Protein AF-A0A1U7NP16-F1 (afdb_monomer_lite)

Radius of gyration: 14.95 Å; chains: 1; bounding box: 34×20×40 Å

Organism: NCBI:txid1862672

pLDDT: mean 89.24, std 7.49, range [58.72, 97.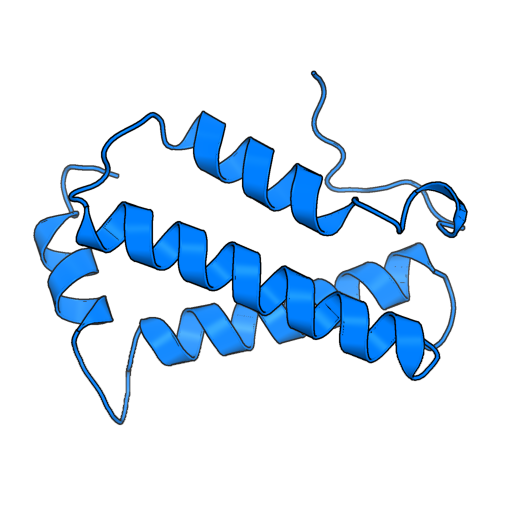5]

Secondary structure (DSSP, 8-state):
-GGGHHHHHHHHH--STT-HHHHHHHHHHHHHHHHHHHHHSSPPPHHHHHHHHHHHHHHHHHHHHHHHTTT-S-HHHHHHHHHHHHHTTTGGG-SS--TTPPP-

Sequence (104 aa):
MKKYGSFMKQALMIEGQNSLRSYISTHCETFDLAYHRYLYGKELNETLRLSTIYHASASSAMTFSWILGEFQGKEEELAKLVCQMRRLGMDALCQKQDPYQVDD

Foldseek 3Di:
DLVCLVVLLVLCPDDDPSRPLVVQLVVLLVCLLVLLCVFLVHHDDPVRNVLSSVLSNVLSVLVNCCSNVSNPDDPVVSVVVSLVSSCVPRPVNGPDDRPSDDDD

Structure (mmCIF, N/CA/C/O backbone):
data_AF-A0A1U7NP16-F1
#
_entry.id   AF-A0A1U7NP16-F1
#
loop_
_atom_site.group_PDB
_atom_site.id
_atom_site.type_symbol
_atom_site.label_atom_id
_atom_site.label_alt_id
_atom_site.label_comp_id
_atom_site.label_asym_id
_atom_site.label_entity_id
_atom_site.label_seq_id
_atom_site.pdbx_PDB_ins_code
_atom_site.Cartn_x
_atom_site.Cartn_y
_atom_site.Cartn_z
_atom_site.occupancy
_atom_site.B_iso_or_equiv
_atom_site.auth_seq_id
_atom_site.auth_comp_id
_atom_site.auth_asym_id
_atom_site.auth_atom_id
_atom_site.pdbx_PDB_model_num
ATOM 1 N N . MET A 1 1 ? 15.575 -6.847 -6.254 1.00 59.47 1 MET A N 1
ATOM 2 C CA . MET A 1 1 ? 14.415 -6.720 -7.184 1.00 59.47 1 MET A CA 1
ATOM 3 C C . MET A 1 1 ? 14.779 -6.446 -8.654 1.00 59.47 1 MET A C 1
ATOM 5 O O . MET A 1 1 ? 14.106 -6.960 -9.542 1.00 59.47 1 MET A O 1
ATOM 9 N N . LYS A 1 2 ? 15.863 -5.710 -8.946 1.00 64.25 2 LYS A N 1
ATOM 10 C CA . 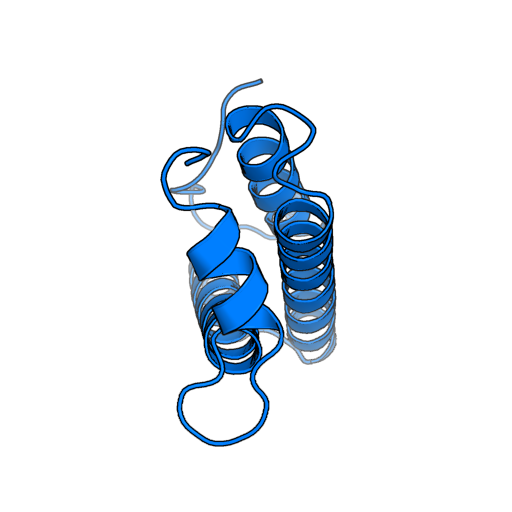LYS A 1 2 ? 16.223 -5.239 -10.305 1.00 64.25 2 LYS A CA 1
ATOM 11 C C . LYS A 1 2 ? 16.310 -6.316 -11.401 1.00 64.25 2 LYS A C 1
ATOM 13 O O . LYS A 1 2 ? 15.924 -6.055 -12.535 1.00 64.25 2 LYS A O 1
ATOM 18 N N . LYS A 1 3 ? 16.731 -7.544 -11.064 1.00 74.69 3 LYS A N 1
ATOM 19 C CA . LYS A 1 3 ? 16.835 -8.682 -12.004 1.00 74.69 3 LYS A CA 1
ATOM 20 C C . LYS A 1 3 ? 15.519 -9.004 -12.735 1.00 74.69 3 LYS A C 1
ATOM 22 O O . LYS A 1 3 ? 15.562 -9.456 -13.872 1.00 74.69 3 LYS A O 1
ATOM 27 N N . TYR A 1 4 ? 14.368 -8.749 -12.108 1.00 81.12 4 TYR A N 1
ATOM 28 C CA . TYR A 1 4 ? 13.040 -9.028 -12.673 1.00 81.12 4 TYR A CA 1
ATOM 29 C C . TYR A 1 4 ? 12.268 -7.755 -13.040 1.00 81.12 4 TYR A C 1
ATOM 31 O O . TYR A 1 4 ? 11.062 -7.800 -13.273 1.00 81.12 4 TYR A O 1
ATOM 39 N N . GLY A 1 5 ? 12.950 -6.607 -13.096 1.00 82.56 5 GLY A N 1
ATOM 40 C CA . GLY A 1 5 ? 12.284 -5.317 -13.226 1.00 82.56 5 GLY A CA 1
ATOM 41 C C . GLY A 1 5 ? 11.497 -5.147 -14.527 1.00 82.56 5 GLY A C 1
ATOM 42 O O . GLY A 1 5 ? 10.373 -4.652 -14.507 1.00 82.56 5 GLY A O 1
ATOM 43 N N . SER A 1 6 ? 12.042 -5.643 -15.642 1.00 86.50 6 SER A N 1
ATOM 44 C CA . SER A 1 6 ? 11.355 -5.629 -16.942 1.00 86.50 6 SER A CA 1
ATOM 45 C C . SER A 1 6 ? 10.041 -6.419 -16.908 1.00 86.50 6 SER A C 1
ATOM 47 O O . SER A 1 6 ? 9.008 -5.922 -17.354 1.00 86.50 6 SER A O 1
ATOM 49 N N . PHE A 1 7 ? 10.052 -7.608 -16.294 1.00 90.19 7 PHE A N 1
ATOM 50 C CA . PHE A 1 7 ? 8.854 -8.433 -16.128 1.00 90.19 7 PHE A CA 1
ATOM 51 C C . PHE A 1 7 ? 7.795 -7.726 -15.274 1.00 90.19 7 PHE A C 1
ATOM 53 O O . PHE A 1 7 ? 6.640 -7.636 -15.675 1.00 90.19 7 PHE A O 1
ATOM 60 N N . MET A 1 8 ? 8.194 -7.167 -14.130 1.00 91.44 8 MET A N 1
ATOM 61 C CA . MET A 1 8 ? 7.288 -6.446 -13.227 1.00 91.44 8 MET A CA 1
ATOM 62 C C . MET A 1 8 ? 6.648 -5.225 -13.900 1.00 91.44 8 MET A C 1
ATOM 64 O O . MET A 1 8 ? 5.447 -5.005 -13.757 1.00 91.44 8 MET A O 1
ATOM 68 N N . LYS A 1 9 ? 7.426 -4.4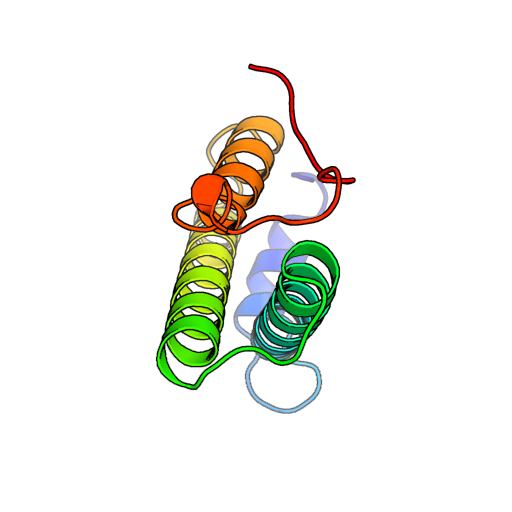54 -14.671 1.00 92.38 9 LYS A N 1
ATOM 69 C CA . LYS A 1 9 ? 6.925 -3.303 -15.435 1.00 92.38 9 LYS A CA 1
ATOM 70 C C . LYS A 1 9 ? 5.883 -3.736 -16.465 1.00 92.38 9 LYS A C 1
ATOM 72 O O . LYS A 1 9 ? 4.812 -3.144 -16.522 1.00 92.38 9 LYS A O 1
ATOM 77 N N . GLN A 1 10 ? 6.164 -4.791 -17.231 1.00 92.19 10 GLN A N 1
ATOM 78 C CA . GLN A 1 10 ? 5.214 -5.349 -18.200 1.00 92.19 10 GLN A CA 1
ATOM 79 C C . GLN A 1 10 ? 3.942 -5.859 -17.516 1.00 92.19 10 GLN A C 1
ATOM 81 O O . GLN A 1 10 ? 2.848 -5.476 -17.915 1.00 92.19 10 GLN A O 1
ATOM 86 N N . ALA A 1 11 ? 4.076 -6.640 -16.441 1.00 92.81 11 ALA A N 1
ATOM 87 C CA . ALA A 1 11 ? 2.946 -7.169 -15.681 1.00 92.81 11 ALA A CA 1
ATOM 88 C C . ALA A 1 11 ? 2.047 -6.062 -15.103 1.00 92.81 11 ALA A C 1
ATOM 90 O O . ALA A 1 11 ? 0.829 -6.220 -15.040 1.00 92.81 11 ALA A O 1
ATOM 91 N N . LEU A 1 12 ? 2.631 -4.925 -14.712 1.00 94.44 12 LEU A N 1
ATOM 92 C CA . LEU A 1 12 ? 1.895 -3.775 -14.188 1.00 94.44 12 LEU A CA 1
ATOM 93 C C . LEU A 1 12 ? 1.145 -2.972 -15.271 1.00 94.44 12 LEU A C 1
ATOM 95 O O . LEU A 1 12 ? 0.187 -2.267 -14.948 1.00 94.44 12 LEU A O 1
ATOM 99 N N . MET A 1 13 ? 1.571 -3.066 -16.535 1.00 92.06 13 MET A N 1
ATOM 100 C CA . MET A 1 13 ? 0.906 -2.430 -17.683 1.00 92.06 13 MET A CA 1
ATOM 101 C C . MET A 1 13 ? -0.226 -3.281 -18.274 1.00 92.06 13 MET A C 1
ATOM 103 O O . MET A 1 13 ? -1.002 -2.771 -19.075 1.00 92.06 13 MET A O 1
ATOM 107 N N . ILE A 1 14 ? -0.333 -4.561 -17.902 1.00 92.94 14 ILE A N 1
ATOM 108 C CA . ILE A 1 14 ? -1.420 -5.432 -18.359 1.00 92.94 14 ILE A CA 1
ATOM 109 C C . ILE A 1 14 ? -2.721 -5.059 -17.635 1.00 92.94 14 ILE A C 1
ATOM 111 O O . ILE A 1 14 ? -2.796 -5.053 -16.401 1.00 92.94 14 ILE A O 1
ATOM 115 N N . GLU A 1 15 ? -3.759 -4.790 -18.422 1.00 89.00 15 GLU A N 1
ATOM 116 C CA . GLU A 1 15 ? -5.131 -4.580 -17.961 1.00 89.00 15 GLU A CA 1
ATOM 117 C C . GLU A 1 15 ? -5.974 -5.856 -18.129 1.00 89.00 15 GLU A C 1
ATOM 119 O O . GLU A 1 15 ? -5.658 -6.733 -18.935 1.00 89.00 15 GLU A O 1
ATOM 124 N N . GLY A 1 16 ? -7.068 -5.966 -17.370 1.00 87.31 16 GLY A N 1
ATOM 125 C CA . GLY A 1 16 ? -7.980 -7.112 -17.420 1.00 87.31 16 GLY A CA 1
ATOM 126 C C . GLY A 1 16 ? -7.616 -8.241 -16.449 1.00 87.31 16 GLY A C 1
ATOM 127 O O . GLY A 1 16 ? -7.157 -8.001 -15.330 1.00 87.31 16 GLY A O 1
ATOM 128 N N . GLN A 1 17 ? -7.884 -9.490 -16.845 1.00 85.12 17 GLN A N 1
ATOM 129 C CA . GLN A 1 17 ? -7.600 -10.658 -16.005 1.00 85.12 17 GLN A CA 1
ATOM 130 C C . GLN A 1 17 ? -6.093 -10.798 -15.748 1.00 85.12 17 GLN A C 1
ATOM 132 O O . GLN A 1 17 ? -5.282 -10.597 -16.647 1.00 85.12 17 GLN A O 1
ATOM 137 N N . ASN A 1 18 ? -5.726 -11.185 -14.522 1.00 85.44 18 ASN A N 1
ATOM 138 C CA . ASN A 1 18 ? -4.335 -11.323 -14.067 1.00 85.44 18 ASN A CA 1
ATOM 139 C C . ASN A 1 18 ? -3.520 -10.013 -14.062 1.00 85.44 18 ASN A C 1
ATOM 141 O O . ASN A 1 18 ? -2.295 -10.044 -14.174 1.00 85.44 18 ASN A O 1
ATOM 145 N N . SER A 1 19 ? -4.176 -8.860 -13.896 1.00 92.25 19 SER A N 1
ATOM 146 C CA . SER A 1 19 ? -3.478 -7.582 -13.738 1.00 92.25 19 SER A CA 1
ATOM 147 C C . SER A 1 19 ? -2.740 -7.502 -12.397 1.00 92.25 19 SER A C 1
ATOM 149 O O . SER A 1 19 ? -3.356 -7.532 -11.325 1.00 92.25 19 SER A O 1
ATOM 151 N N . LEU A 1 20 ? -1.415 -7.321 -12.453 1.00 94.25 20 LEU A N 1
ATOM 152 C CA . LEU A 1 20 ? -0.593 -7.087 -11.260 1.00 94.25 20 LEU A CA 1
ATOM 153 C C . LEU A 1 20 ? -1.034 -5.816 -10.521 1.00 94.25 20 LEU A C 1
ATOM 155 O O . LEU A 1 20 ? -1.017 -5.779 -9.292 1.00 94.25 20 LEU A O 1
ATOM 159 N N . ARG A 1 21 ? -1.468 -4.790 -11.265 1.00 95.25 21 ARG A N 1
ATOM 160 C CA . ARG A 1 21 ? -1.987 -3.539 -10.700 1.00 95.25 21 ARG A CA 1
ATOM 161 C C . ARG A 1 21 ? -3.209 -3.810 -9.831 1.00 95.25 21 ARG A C 1
ATOM 163 O O . ARG A 1 21 ? -3.217 -3.420 -8.667 1.00 95.25 21 ARG A O 1
ATOM 170 N N . SER A 1 22 ? -4.209 -4.502 -10.381 1.00 94.81 22 SER A N 1
ATOM 171 C CA . SER A 1 22 ? -5.427 -4.848 -9.644 1.00 94.81 22 SER A CA 1
ATOM 172 C C . SER A 1 22 ? -5.114 -5.698 -8.418 1.00 94.81 22 SER A C 1
ATOM 174 O O . SER A 1 22 ? -5.633 -5.418 -7.342 1.00 94.81 22 SER A O 1
ATOM 176 N N . TYR A 1 23 ? -4.218 -6.682 -8.553 1.00 95.19 23 TYR A N 1
ATOM 177 C CA . TYR A 1 23 ? -3.802 -7.512 -7.426 1.00 95.19 23 TYR A CA 1
ATOM 178 C C . TYR A 1 23 ? -3.195 -6.683 -6.287 1.00 95.19 23 TYR A C 1
ATOM 180 O O . TYR A 1 23 ? -3.651 -6.800 -5.153 1.00 95.19 23 TYR A O 1
ATOM 188 N N . ILE A 1 24 ? -2.204 -5.829 -6.579 1.00 95.44 24 ILE A N 1
ATOM 189 C CA . ILE A 1 24 ? -1.548 -5.001 -5.556 1.00 95.44 24 ILE A CA 1
ATOM 190 C C . ILE A 1 24 ? -2.569 -4.076 -4.891 1.00 95.44 24 ILE A C 1
ATOM 192 O O . ILE A 1 24 ? -2.643 -4.058 -3.668 1.00 95.44 24 ILE A O 1
ATOM 196 N N . SER A 1 25 ? -3.389 -3.364 -5.672 1.00 95.19 25 SER A N 1
ATOM 197 C CA . SER A 1 25 ? -4.398 -2.450 -5.124 1.00 95.19 25 SER A CA 1
ATOM 198 C C . SER A 1 25 ? -5.374 -3.162 -4.186 1.00 95.19 25 SER A C 1
ATOM 200 O O . SER A 1 25 ? -5.544 -2.741 -3.044 1.00 95.19 25 SER A O 1
ATOM 202 N N . THR A 1 26 ? -5.975 -4.272 -4.627 1.00 95.50 26 THR A N 1
ATOM 203 C CA . THR A 1 26 ? -6.942 -5.021 -3.814 1.00 95.50 26 THR A CA 1
ATOM 204 C C . THR A 1 26 ? -6.291 -5.642 -2.583 1.00 95.50 26 THR A C 1
ATOM 206 O O . THR A 1 26 ? -6.871 -5.606 -1.495 1.00 95.50 26 THR A O 1
ATOM 209 N N . HIS A 1 27 ? -5.089 -6.202 -2.728 1.00 95.94 27 HIS A N 1
ATOM 210 C CA . HIS A 1 27 ? -4.367 -6.798 -1.612 1.00 95.94 27 HIS A CA 1
ATOM 211 C C . HIS A 1 27 ? -4.012 -5.750 -0.554 1.00 95.94 27 HIS A C 1
ATOM 213 O O . HIS A 1 27 ? -4.287 -5.969 0.623 1.00 95.94 27 HIS A O 1
ATOM 219 N N . CYS A 1 28 ? -3.446 -4.611 -0.962 1.00 95.75 28 CYS A N 1
ATOM 220 C CA . CYS A 1 28 ? -3.064 -3.539 -0.049 1.00 95.75 28 CYS A CA 1
ATOM 221 C C . CYS A 1 28 ? -4.277 -2.944 0.669 1.00 95.75 28 CYS A C 1
ATOM 223 O O . CYS A 1 28 ? -4.224 -2.795 1.882 1.00 95.75 28 CYS A O 1
ATOM 225 N N . GLU A 1 29 ? -5.383 -2.679 -0.031 1.00 96.31 29 GLU A N 1
ATOM 226 C CA . GLU A 1 29 ? -6.612 -2.198 0.612 1.00 96.31 29 GLU A CA 1
ATOM 227 C C . GLU A 1 29 ? -7.139 -3.199 1.650 1.00 96.31 29 GLU A C 1
ATOM 229 O O . GLU A 1 29 ? -7.424 -2.836 2.792 1.00 96.31 29 GLU A O 1
ATOM 234 N N . THR A 1 30 ? -7.226 -4.478 1.272 1.00 97.50 30 THR A N 1
ATOM 235 C CA . THR A 1 30 ? -7.727 -5.541 2.156 1.00 97.50 30 THR A CA 1
ATOM 236 C C . THR A 1 30 ? -6.839 -5.703 3.386 1.00 97.50 30 THR A C 1
ATOM 238 O O . THR A 1 30 ? -7.340 -5.819 4.507 1.00 97.50 30 THR A O 1
ATOM 241 N N . PHE A 1 31 ? -5.520 -5.705 3.181 1.00 95.44 31 PHE A N 1
ATOM 242 C CA . PHE A 1 31 ? -4.547 -5.806 4.256 1.00 95.44 31 PHE A CA 1
ATOM 243 C C . PHE A 1 31 ? -4.634 -4.599 5.190 1.00 95.44 31 PHE A C 1
ATOM 245 O O . PHE A 1 31 ? -4.798 -4.799 6.388 1.00 95.44 31 PHE A O 1
ATOM 252 N N . ASP A 1 32 ? -4.596 -3.370 4.668 1.00 94.94 32 ASP A N 1
ATOM 253 C CA . ASP A 1 32 ? -4.603 -2.148 5.478 1.00 94.94 32 ASP A CA 1
ATOM 254 C C . ASP A 1 32 ? -5.905 -2.032 6.298 1.00 94.94 32 ASP A C 1
ATOM 256 O O . ASP A 1 32 ? -5.869 -1.681 7.478 1.00 94.94 32 ASP A O 1
ATOM 260 N N . LEU A 1 33 ? -7.058 -2.420 5.736 1.00 95.69 33 LEU A N 1
ATOM 261 C CA . LEU A 1 33 ? -8.330 -2.476 6.469 1.00 95.69 33 LEU A CA 1
ATOM 262 C C . LEU A 1 33 ? -8.311 -3.504 7.606 1.00 95.69 33 LEU A C 1
ATOM 264 O O . LEU A 1 33 ? -8.730 -3.198 8.726 1.00 95.69 33 LEU A O 1
ATOM 268 N N . ALA A 1 34 ? -7.832 -4.722 7.337 1.00 95.25 34 ALA A N 1
ATOM 269 C CA . ALA A 1 34 ? -7.709 -5.760 8.359 1.00 95.25 34 ALA A CA 1
ATOM 270 C C . ALA A 1 34 ? -6.713 -5.349 9.453 1.00 95.25 34 ALA A C 1
ATOM 272 O O . ALA A 1 34 ? -6.958 -5.556 10.643 1.00 95.25 34 ALA A O 1
ATOM 273 N N . TYR A 1 35 ? -5.622 -4.717 9.039 1.00 93.62 35 TYR A N 1
ATOM 274 C CA . TYR A 1 35 ? -4.563 -4.227 9.892 1.00 93.62 35 TYR A CA 1
ATOM 275 C C . TYR A 1 35 ? -5.043 -3.113 10.827 1.00 93.62 35 TYR A C 1
ATOM 277 O O . TYR A 1 35 ? -4.912 -3.222 12.046 1.00 93.62 35 TYR A O 1
ATOM 285 N N . HIS A 1 36 ? -5.700 -2.083 10.293 1.00 94.19 36 HIS A N 1
ATOM 286 C CA . HIS A 1 36 ? -6.256 -1.003 11.105 1.00 94.19 36 HIS A CA 1
ATOM 287 C C . HIS A 1 36 ? -7.386 -1.483 12.007 1.00 94.19 36 HIS A C 1
ATOM 289 O O . HIS A 1 36 ? -7.444 -1.066 13.161 1.00 94.19 36 HIS A O 1
ATOM 295 N N . ARG A 1 37 ? -8.240 -2.411 11.552 1.00 94.19 37 ARG A N 1
ATOM 296 C CA . ARG A 1 37 ? -9.233 -3.055 12.428 1.00 94.19 37 ARG A CA 1
ATOM 297 C C . ARG A 1 37 ? -8.552 -3.782 13.590 1.00 94.19 37 ARG A C 1
ATOM 299 O O . ARG A 1 37 ? -9.004 -3.681 14.731 1.00 94.19 37 ARG A O 1
ATOM 306 N N . TYR A 1 38 ? -7.455 -4.494 13.324 1.00 92.94 38 TYR A N 1
ATOM 307 C CA . TYR A 1 38 ? -6.688 -5.173 14.364 1.00 92.94 38 TYR A CA 1
ATOM 308 C C . TYR A 1 38 ? -6.130 -4.183 15.392 1.00 92.94 38 TYR A C 1
ATOM 310 O O . TYR A 1 38 ? -6.361 -4.394 16.586 1.00 92.94 38 TYR A O 1
ATOM 318 N N . LEU A 1 39 ? -5.453 -3.122 14.940 1.00 90.88 39 LEU A N 1
ATOM 319 C CA . LEU A 1 39 ? -4.842 -2.104 15.800 1.00 90.88 39 LEU A CA 1
ATOM 320 C C . LEU A 1 39 ? -5.869 -1.304 16.597 1.00 90.88 39 LEU A C 1
ATOM 322 O O . LEU A 1 39 ? -5.674 -1.050 17.785 1.00 90.88 39 LEU A O 1
ATOM 326 N N . TYR A 1 40 ? -6.972 -0.925 15.954 1.00 92.00 40 TYR A N 1
ATOM 327 C CA . TYR A 1 40 ? -8.042 -0.149 16.571 1.00 92.00 40 TYR A CA 1
ATOM 328 C C . TYR A 1 40 ? -8.836 -0.963 17.602 1.00 92.00 40 TYR A C 1
ATOM 330 O O . TYR A 1 40 ? -9.453 -0.393 18.498 1.00 92.00 40 TYR A O 1
ATOM 338 N N . GLY A 1 41 ? -8.828 -2.296 17.486 1.00 91.81 41 GLY A N 1
ATOM 339 C CA . GLY A 1 41 ? -9.471 -3.214 18.432 1.00 91.81 41 GLY A CA 1
ATOM 340 C C . GLY A 1 41 ? -10.988 -3.354 18.266 1.00 91.81 41 GLY A C 1
ATOM 341 O O . GLY A 1 41 ? -11.609 -4.126 18.993 1.00 91.81 41 GLY A O 1
ATOM 342 N N . LYS A 1 42 ? -11.591 -2.643 17.308 1.00 91.75 42 LYS A N 1
ATOM 343 C CA . LYS A 1 42 ? -13.024 -2.681 16.980 1.00 91.75 42 LYS A CA 1
ATOM 344 C C . LYS A 1 42 ? -13.250 -2.327 15.509 1.00 91.75 42 LYS A C 1
ATOM 346 O O . LYS A 1 42 ? -12.301 -2.033 14.784 1.00 91.75 42 LYS A O 1
ATOM 351 N N . GLU A 1 43 ? -14.506 -2.340 15.071 1.00 93.94 43 GLU A N 1
ATOM 352 C CA . GLU A 1 43 ? -14.853 -1.908 13.716 1.00 93.94 43 GLU A CA 1
ATOM 353 C C . GLU A 1 43 ? -14.460 -0.449 13.458 1.00 93.94 43 GLU A C 1
ATOM 355 O O . GLU A 1 43 ? -14.645 0.431 14.305 1.00 93.94 43 GLU A O 1
ATOM 360 N N . LEU A 1 44 ? -13.912 -0.204 12.266 1.00 93.88 44 LEU A N 1
ATOM 361 C CA . LEU A 1 44 ? -13.541 1.132 11.820 1.00 93.88 44 LEU A CA 1
ATOM 362 C C . LEU A 1 44 ? -14.815 1.923 11.516 1.00 93.88 44 LEU A C 1
ATOM 364 O O . LEU A 1 44 ? -15.673 1.461 10.764 1.00 93.88 44 LEU A O 1
ATOM 368 N N . ASN A 1 45 ? -14.927 3.132 12.069 1.00 94.06 45 ASN A N 1
ATOM 369 C CA . ASN A 1 45 ? -15.968 4.057 11.626 1.00 94.06 45 ASN A CA 1
ATOM 370 C C . ASN A 1 45 ? -15.728 4.465 10.161 1.00 94.06 45 ASN A C 1
ATOM 372 O O . ASN A 1 45 ? -14.650 4.243 9.605 1.00 94.06 45 ASN A O 1
ATOM 376 N N . GLU A 1 46 ? -16.734 5.068 9.534 1.00 95.31 46 GLU A N 1
ATOM 377 C CA . GLU A 1 46 ? -16.676 5.407 8.112 1.00 95.31 46 GLU A CA 1
ATOM 378 C C . GLU A 1 46 ? -15.475 6.292 7.760 1.00 95.31 46 GLU A C 1
ATOM 380 O O . GLU A 1 46 ? -14.760 5.987 6.807 1.00 95.31 46 GLU A O 1
ATOM 385 N N . THR A 1 47 ? -15.190 7.316 8.567 1.00 92.75 47 THR A N 1
ATOM 386 C CA . THR A 1 47 ? -14.039 8.204 8.368 1.00 92.75 47 THR A CA 1
ATOM 387 C C . THR A 1 47 ? -12.722 7.432 8.386 1.00 92.75 47 THR A C 1
ATOM 389 O O . THR A 1 47 ? -11.926 7.562 7.462 1.00 92.75 47 THR A O 1
ATOM 392 N N . LEU A 1 48 ? -12.497 6.581 9.392 1.00 91.88 48 LEU A N 1
ATOM 393 C CA . LEU A 1 48 ? -11.278 5.772 9.491 1.00 91.88 48 LEU A CA 1
ATOM 394 C C . LEU A 1 48 ? -11.168 4.766 8.345 1.00 91.88 48 LEU A C 1
ATOM 396 O O . LEU A 1 48 ? -10.080 4.571 7.803 1.00 91.88 48 LEU A O 1
ATOM 400 N N . ARG A 1 49 ? -12.284 4.153 7.940 1.00 95.06 49 ARG A N 1
ATOM 401 C CA . ARG A 1 49 ? -12.324 3.229 6.802 1.00 95.06 49 ARG A CA 1
ATOM 402 C C . ARG A 1 49 ? -11.921 3.935 5.506 1.00 95.06 49 ARG A C 1
ATOM 404 O O . ARG A 1 49 ? -11.079 3.422 4.776 1.00 95.06 49 ARG A O 1
ATOM 411 N N . LEU A 1 50 ? -12.486 5.113 5.237 1.00 94.38 50 LEU A N 1
ATOM 412 C CA . LEU A 1 50 ? -12.174 5.904 4.044 1.00 94.38 50 LEU A CA 1
ATOM 413 C C . LEU A 1 50 ? -10.724 6.398 4.051 1.00 94.38 50 LEU A C 1
ATOM 415 O O . LEU A 1 50 ? -10.041 6.255 3.039 1.00 94.38 50 LEU A O 1
ATOM 419 N N . SER A 1 51 ? -10.227 6.894 5.187 1.00 92.44 51 SER A N 1
ATOM 420 C CA . SER A 1 51 ? -8.817 7.278 5.329 1.00 92.44 51 SER A CA 1
ATOM 421 C C . SER A 1 51 ? -7.881 6.095 5.077 1.00 92.44 51 SER A C 1
ATOM 423 O O . SER A 1 51 ? -6.891 6.236 4.365 1.00 92.44 51 SER A O 1
ATOM 425 N N . THR A 1 52 ? -8.222 4.908 5.588 1.00 93.94 52 THR A N 1
ATOM 426 C CA . THR A 1 52 ? -7.441 3.681 5.362 1.00 93.94 52 THR A CA 1
ATOM 427 C C . THR A 1 52 ? -7.351 3.342 3.874 1.00 93.94 52 THR A C 1
ATOM 429 O O . THR A 1 52 ? -6.258 3.130 3.357 1.00 93.94 52 THR A O 1
ATOM 432 N N . ILE A 1 53 ? -8.482 3.360 3.160 1.00 95.19 53 ILE A N 1
ATOM 433 C CA . ILE A 1 53 ? -8.530 3.087 1.713 1.00 95.19 53 ILE A CA 1
ATOM 434 C C . ILE A 1 53 ? -7.730 4.135 0.926 1.00 95.19 53 ILE A C 1
ATOM 436 O O . ILE A 1 53 ? -7.003 3.794 -0.012 1.00 95.19 53 ILE A O 1
ATOM 440 N N . TYR A 1 54 ? -7.832 5.407 1.316 1.00 93.31 54 TYR A N 1
ATOM 441 C CA . TYR A 1 54 ? -7.084 6.495 0.691 1.00 93.31 54 TYR A CA 1
ATOM 442 C C . TYR A 1 54 ? -5.567 6.295 0.820 1.00 93.31 54 TYR A C 1
ATOM 444 O O . TYR A 1 54 ? -4.851 6.356 -0.182 1.00 93.31 54 TYR A O 1
ATOM 452 N N . HIS A 1 55 ? -5.074 5.989 2.024 1.00 92.50 55 HIS A N 1
ATOM 453 C CA . HIS A 1 55 ? -3.650 5.740 2.250 1.00 92.50 55 HIS A CA 1
ATOM 454 C C . HIS A 1 55 ? -3.163 4.470 1.541 1.00 92.50 55 HIS A C 1
ATOM 456 O O . HIS A 1 55 ? -2.134 4.526 0.868 1.00 92.50 55 HIS A O 1
ATOM 462 N N . ALA A 1 56 ? -3.931 3.377 1.573 1.00 94.19 56 ALA A N 1
ATOM 463 C CA . ALA A 1 56 ? -3.611 2.153 0.834 1.00 94.19 56 ALA A CA 1
ATOM 464 C C . ALA A 1 56 ? -3.471 2.415 -0.677 1.00 94.19 56 ALA A C 1
ATOM 466 O O . ALA A 1 56 ? -2.541 1.928 -1.333 1.00 94.19 5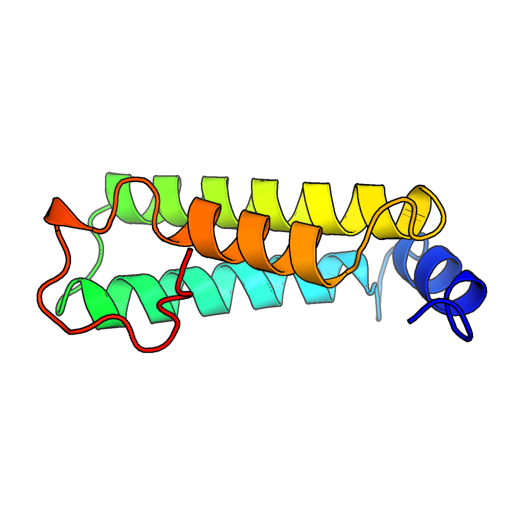6 ALA A O 1
ATOM 467 N N . SER A 1 57 ? -4.368 3.237 -1.231 1.00 94.44 57 SER A N 1
ATOM 468 C CA . SER A 1 57 ? -4.337 3.648 -2.638 1.00 94.44 57 SER A CA 1
ATOM 469 C C . SER A 1 57 ? -3.102 4.492 -2.959 1.00 94.44 57 SER A C 1
ATOM 471 O O . SER A 1 57 ? -2.432 4.239 -3.962 1.00 94.44 57 SER A O 1
ATOM 473 N N . ALA A 1 58 ? -2.754 5.450 -2.095 1.00 93.06 58 ALA A N 1
ATOM 474 C CA . ALA A 1 58 ? -1.559 6.278 -2.251 1.00 93.06 58 ALA A CA 1
ATOM 475 C C . ALA A 1 58 ? -0.270 5.437 -2.198 1.00 93.06 58 ALA A C 1
ATOM 477 O O . ALA A 1 58 ? 0.568 5.532 -3.095 1.00 93.06 58 ALA A O 1
ATOM 478 N N . SER A 1 59 ? -0.139 4.547 -1.210 1.00 94.00 59 SER A N 1
ATOM 479 C CA . SER A 1 59 ? 1.001 3.631 -1.078 1.00 94.00 59 SER A CA 1
ATOM 480 C C . SER A 1 59 ? 1.132 2.678 -2.271 1.00 94.00 59 SER A C 1
ATOM 482 O O . SER A 1 59 ? 2.240 2.425 -2.758 1.00 94.00 59 SER A O 1
ATOM 484 N N . SER A 1 60 ? 0.007 2.189 -2.799 1.00 95.38 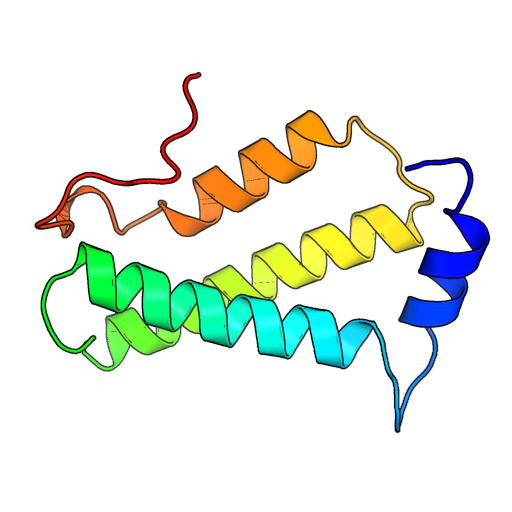60 SER A N 1
ATOM 485 C CA . SER A 1 60 ? -0.013 1.374 -4.019 1.00 95.38 60 SER A CA 1
ATOM 486 C C . SER A 1 60 ? 0.471 2.177 -5.227 1.00 95.38 60 SER A C 1
ATOM 488 O O . SER A 1 60 ? 1.335 1.716 -5.970 1.00 95.38 60 SER A O 1
ATOM 490 N N . ALA A 1 61 ? -0.011 3.412 -5.393 1.00 94.88 61 ALA A N 1
ATOM 491 C CA . ALA A 1 61 ? 0.403 4.295 -6.480 1.00 94.88 61 ALA A CA 1
ATOM 492 C C . ALA A 1 61 ? 1.903 4.627 -6.433 1.00 94.88 61 ALA A C 1
ATOM 494 O O . ALA A 1 61 ? 2.566 4.621 -7.469 1.00 94.88 61 ALA A O 1
ATOM 495 N N . MET A 1 62 ? 2.467 4.851 -5.245 1.00 94.00 62 MET A N 1
ATOM 496 C CA . MET A 1 62 ? 3.911 5.050 -5.075 1.00 94.00 62 MET A CA 1
ATOM 497 C C . MET A 1 62 ? 4.707 3.813 -5.494 1.00 94.00 62 MET A C 1
ATOM 499 O O . MET A 1 62 ? 5.706 3.926 -6.205 1.00 94.00 62 MET A O 1
ATOM 503 N N . THR A 1 63 ? 4.223 2.628 -5.121 1.00 94.56 63 THR A N 1
ATOM 504 C CA . THR A 1 63 ? 4.819 1.351 -5.529 1.00 94.56 63 THR A CA 1
ATOM 505 C C . THR A 1 63 ? 4.766 1.173 -7.048 1.00 94.56 63 THR A C 1
ATOM 507 O O . THR A 1 63 ? 5.744 0.741 -7.660 1.00 94.56 63 THR A O 1
ATOM 510 N N . PHE A 1 64 ? 3.660 1.563 -7.685 1.00 95.50 64 PHE A N 1
ATOM 511 C CA . PHE A 1 64 ? 3.530 1.551 -9.142 1.00 95.50 64 PHE A CA 1
ATOM 512 C C . P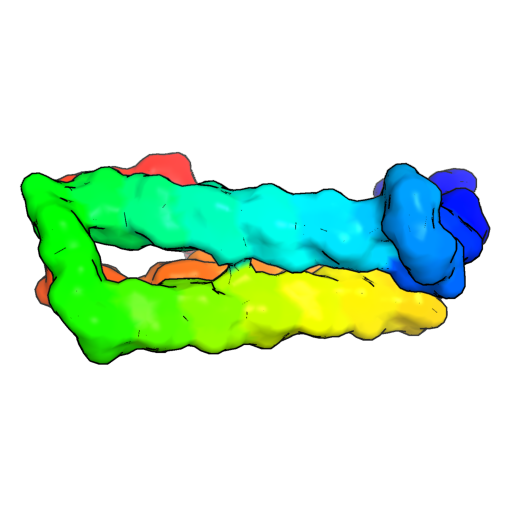HE A 1 64 ? 4.531 2.490 -9.805 1.00 95.50 64 PHE A C 1
ATOM 514 O O . PHE A 1 64 ? 5.235 2.070 -10.719 1.00 95.50 64 PHE A O 1
ATOM 521 N N . SER A 1 65 ? 4.640 3.727 -9.322 1.00 94.44 65 SER A N 1
ATOM 522 C CA . SER A 1 65 ? 5.610 4.702 -9.825 1.00 94.44 65 SER A CA 1
ATOM 523 C C . SER A 1 65 ? 7.042 4.191 -9.707 1.00 94.44 65 SER A C 1
ATOM 525 O O . SER A 1 65 ? 7.818 4.340 -10.646 1.00 94.44 65 SER A O 1
ATOM 527 N N . TRP A 1 66 ? 7.382 3.519 -8.606 1.00 94.31 66 TRP A N 1
ATOM 528 C CA . TRP A 1 66 ? 8.701 2.920 -8.424 1.00 94.31 66 TRP A CA 1
ATOM 529 C C . TRP A 1 66 ? 8.982 1.782 -9.418 1.00 94.31 66 TRP A C 1
ATOM 531 O O . TRP A 1 66 ? 10.056 1.739 -10.017 1.00 94.31 66 TRP A O 1
ATOM 541 N N . ILE A 1 67 ? 8.010 0.897 -9.667 1.00 93.94 67 ILE A N 1
ATOM 542 C CA . ILE A 1 67 ? 8.133 -0.175 -10.671 1.00 93.94 67 ILE A CA 1
ATOM 543 C C . ILE A 1 67 ? 8.253 0.405 -12.092 1.00 93.94 67 ILE A C 1
ATOM 545 O O . ILE A 1 67 ? 9.117 -0.011 -12.867 1.00 93.94 67 ILE A O 1
ATOM 549 N N . LEU A 1 68 ? 7.393 1.364 -12.452 1.00 93.19 68 LEU A N 1
ATOM 550 C CA . LEU A 1 68 ? 7.367 1.976 -13.787 1.00 93.19 68 LEU A CA 1
ATOM 551 C C . LEU A 1 68 ? 8.615 2.827 -14.054 1.00 93.19 68 LEU A C 1
ATOM 553 O O . LEU A 1 68 ? 9.138 2.811 -15.173 1.00 93.19 68 LEU A O 1
ATOM 557 N N . GLY A 1 69 ? 9.107 3.502 -13.014 1.00 92.19 69 GLY A N 1
ATOM 558 C CA . GLY A 1 69 ? 10.353 4.266 -12.970 1.00 92.19 69 GLY A CA 1
ATOM 559 C C . GLY A 1 69 ? 11.608 3.405 -12.836 1.00 92.19 69 GLY A C 1
ATOM 560 O O . GLY A 1 69 ? 12.640 3.902 -12.404 1.00 92.19 69 GLY A O 1
ATOM 561 N N . GLU A 1 70 ? 11.531 2.118 -13.185 1.00 90.12 70 GLU A N 1
ATOM 562 C CA . GLU A 1 70 ? 12.686 1.219 -13.290 1.00 90.12 70 GLU A CA 1
ATOM 563 C C . GLU A 1 70 ? 13.437 1.010 -11.972 1.00 90.12 70 GLU A C 1
ATOM 565 O O . GLU A 1 70 ? 14.650 0.790 -11.958 1.00 90.12 70 GLU A O 1
ATOM 570 N N . PHE A 1 71 ? 12.698 0.985 -10.859 1.00 90.12 71 PHE A N 1
ATOM 571 C CA . PHE A 1 71 ? 13.236 0.694 -9.529 1.00 90.12 71 PHE A CA 1
ATOM 572 C C . PHE A 1 71 ? 14.310 1.711 -9.115 1.00 90.12 71 PHE A C 1
ATOM 574 O O . PHE A 1 71 ? 15.325 1.351 -8.510 1.00 90.12 71 PHE A O 1
ATOM 581 N N . GLN A 1 72 ? 14.113 2.980 -9.491 1.00 85.81 72 GLN A N 1
ATOM 582 C CA . GLN A 1 72 ? 14.940 4.091 -9.027 1.00 85.81 72 GLN A CA 1
ATOM 583 C C . GLN A 1 72 ? 14.727 4.329 -7.527 1.00 85.81 72 GLN A C 1
ATOM 585 O O . GLN A 1 72 ? 13.598 4.389 -7.054 1.00 85.81 72 GLN A O 1
ATOM 590 N N . GLY A 1 73 ? 15.822 4.473 -6.778 1.00 85.88 73 GLY A N 1
ATOM 591 C CA . GLY A 1 73 ? 15.805 4.498 -5.310 1.00 85.88 73 GLY A CA 1
ATOM 592 C C . GLY A 1 73 ? 15.988 3.110 -4.690 1.00 85.88 73 GLY A C 1
ATOM 593 O O . GLY A 1 73 ? 16.000 2.096 -5.393 1.00 85.88 73 GLY A O 1
ATOM 594 N N . LYS A 1 74 ? 16.191 3.067 -3.372 1.00 89.25 74 LYS A N 1
ATOM 595 C CA . LYS A 1 74 ? 16.378 1.812 -2.634 1.00 89.25 74 LYS A CA 1
ATOM 596 C C . LYS A 1 74 ? 15.030 1.197 -2.268 1.00 89.25 74 LYS A C 1
ATOM 598 O O . LYS A 1 74 ? 14.129 1.905 -1.820 1.00 89.25 74 LYS A O 1
ATOM 603 N N . GLU A 1 75 ? 14.887 -0.117 -2.429 1.00 90.56 75 GLU A N 1
ATOM 604 C CA . GLU A 1 75 ? 13.663 -0.825 -2.038 1.00 90.56 75 GLU A CA 1
ATOM 605 C C . GLU A 1 75 ? 13.330 -0.655 -0.548 1.00 90.56 75 GLU A C 1
ATOM 607 O O . GLU A 1 75 ? 12.155 -0.553 -0.193 1.00 90.56 75 GLU A O 1
ATOM 612 N N . GLU A 1 76 ? 14.344 -0.562 0.316 1.00 91.69 76 GLU A N 1
ATOM 613 C CA . GLU A 1 76 ? 14.161 -0.377 1.755 1.00 91.69 76 GLU A CA 1
ATOM 614 C C . GLU A 1 76 ? 13.547 0.990 2.082 1.00 91.69 76 GLU A C 1
ATOM 616 O O . GLU A 1 76 ? 12.730 1.094 2.994 1.00 91.69 76 GLU A O 1
ATOM 621 N N . GLU A 1 77 ? 13.891 2.032 1.322 1.00 91.44 77 GLU A N 1
ATOM 622 C CA . GLU A 1 77 ? 13.354 3.385 1.511 1.00 91.44 77 GLU A CA 1
ATOM 623 C C . GLU A 1 77 ? 11.873 3.445 1.125 1.00 91.44 77 GLU A C 1
ATOM 625 O O . GLU A 1 77 ? 11.062 3.995 1.871 1.00 91.44 77 GLU A O 1
ATOM 630 N N . LEU A 1 78 ? 11.493 2.813 0.006 1.00 92.62 78 LEU A N 1
ATOM 631 C CA . LEU A 1 78 ? 10.086 2.695 -0.384 1.00 92.62 78 LEU A CA 1
ATOM 632 C C . LEU A 1 78 ? 9.289 1.901 0.657 1.00 92.62 78 LEU A C 1
ATOM 634 O O . LEU A 1 78 ? 8.195 2.317 1.038 1.00 92.62 78 LEU A O 1
ATOM 638 N N . ALA A 1 79 ? 9.828 0.772 1.124 1.00 91.31 79 ALA A N 1
ATOM 639 C CA . ALA A 1 79 ? 9.168 -0.058 2.126 1.00 91.31 79 ALA A CA 1
ATOM 640 C C . ALA A 1 79 ? 8.962 0.704 3.444 1.00 91.31 79 ALA A C 1
ATOM 642 O O . ALA A 1 79 ? 7.847 0.714 3.968 1.00 91.31 79 ALA A O 1
ATOM 643 N N . LYS A 1 80 ? 9.997 1.403 3.936 1.00 91.25 80 LYS A N 1
ATOM 644 C CA . LYS A 1 80 ? 9.900 2.277 5.116 1.00 91.25 80 LYS A CA 1
ATOM 645 C C . LYS A 1 80 ? 8.801 3.323 4.937 1.00 91.25 80 LYS A C 1
ATOM 647 O O . LYS A 1 80 ? 7.937 3.448 5.801 1.00 91.25 80 LYS A O 1
ATOM 652 N N . LEU A 1 81 ? 8.783 4.010 3.797 1.00 89.94 81 LEU A N 1
ATOM 653 C CA . LEU A 1 81 ? 7.803 5.053 3.504 1.00 89.94 81 LEU A CA 1
ATOM 654 C C . LEU A 1 81 ? 6.366 4.512 3.445 1.00 89.94 81 LEU A C 1
ATOM 656 O O . LEU A 1 81 ? 5.456 5.119 4.005 1.00 89.94 81 LEU A O 1
ATOM 660 N N . VAL A 1 82 ? 6.147 3.347 2.827 1.00 91.38 82 VAL A N 1
ATOM 661 C CA . VAL A 1 82 ? 4.830 2.687 2.807 1.00 91.38 82 VAL A CA 1
ATOM 662 C C . VAL A 1 82 ? 4.381 2.303 4.220 1.00 91.38 82 VAL A C 1
ATOM 664 O O . VAL A 1 82 ? 3.232 2.558 4.577 1.00 91.38 82 VAL A O 1
ATOM 667 N N . CYS A 1 83 ? 5.267 1.738 5.044 1.00 89.31 83 CYS A N 1
ATOM 668 C CA . CYS A 1 83 ? 4.945 1.403 6.433 1.00 89.31 83 CYS A CA 1
ATOM 669 C C . CYS A 1 83 ? 4.623 2.650 7.270 1.00 89.31 83 CYS A C 1
ATOM 671 O O . CYS A 1 83 ? 3.646 2.650 8.015 1.00 89.31 83 CYS A O 1
ATOM 673 N N . GLN A 1 84 ? 5.385 3.733 7.111 1.00 86.94 84 GLN A N 1
ATOM 674 C CA . GLN A 1 84 ? 5.117 5.007 7.784 1.00 86.94 84 GLN A CA 1
ATOM 675 C C . GLN A 1 84 ? 3.763 5.598 7.367 1.00 86.94 84 GLN A C 1
ATOM 677 O O . GLN A 1 84 ? 2.981 6.008 8.223 1.00 86.94 84 GLN A O 1
ATOM 682 N N . MET A 1 85 ? 3.443 5.583 6.068 1.00 86.88 85 MET A N 1
ATOM 683 C CA . MET A 1 85 ? 2.164 6.087 5.554 1.00 86.88 85 MET A CA 1
ATOM 684 C C . MET A 1 85 ? 0.956 5.316 6.089 1.00 86.88 85 MET A C 1
ATOM 686 O O . MET A 1 85 ? -0.089 5.920 6.305 1.00 86.88 85 MET A O 1
ATOM 690 N N . ARG A 1 86 ? 1.097 4.010 6.342 1.00 86.81 86 ARG A N 1
ATOM 691 C CA . ARG A 1 86 ? 0.047 3.203 6.984 1.00 86.81 86 ARG A CA 1
ATOM 692 C C . ARG A 1 86 ? -0.212 3.630 8.425 1.00 86.81 86 ARG A C 1
ATOM 694 O O . ARG A 1 86 ? -1.353 3.661 8.859 1.00 86.81 86 ARG A O 1
ATOM 701 N N . ARG A 1 87 ? 0.838 3.982 9.166 1.00 80.81 87 ARG A N 1
ATOM 702 C CA . ARG A 1 87 ? 0.726 4.390 10.576 1.00 80.81 87 ARG A CA 1
ATOM 703 C C . ARG A 1 87 ? 0.224 5.818 10.757 1.00 80.81 87 ARG A C 1
ATOM 705 O O . ARG A 1 87 ? -0.328 6.153 11.807 1.00 80.81 87 ARG A O 1
ATOM 712 N N . LEU A 1 88 ? 0.414 6.663 9.746 1.00 80.88 88 LEU A N 1
ATOM 713 C CA . LEU A 1 88 ? 0.092 8.080 9.813 1.00 80.88 88 LEU A CA 1
ATOM 714 C C . LEU A 1 88 ? -1.388 8.295 10.171 1.00 80.88 88 LEU A C 1
ATOM 716 O O . LEU A 1 88 ? -2.294 7.878 9.457 1.00 80.88 88 LEU A O 1
ATOM 720 N N . GLY A 1 89 ? -1.629 8.945 11.311 1.00 75.19 89 GLY A N 1
ATOM 721 C CA . GLY A 1 89 ? -2.976 9.205 11.829 1.00 75.19 89 GLY A CA 1
ATOM 722 C C . GLY A 1 89 ? -3.617 8.057 12.623 1.00 75.19 89 GLY A C 1
ATOM 723 O O . GLY A 1 89 ? -4.695 8.264 13.179 1.00 75.19 89 GLY A O 1
ATOM 724 N N . MET A 1 90 ? -2.967 6.892 12.736 1.00 78.75 90 MET A N 1
ATOM 725 C CA . MET A 1 90 ? -3.461 5.746 13.516 1.00 78.75 90 MET A CA 1
ATOM 726 C C . MET A 1 90 ? -2.827 5.624 14.903 1.00 78.75 90 MET A C 1
ATOM 728 O O . MET A 1 90 ? -3.502 5.160 15.816 1.00 78.75 90 MET A O 1
ATOM 732 N N . ASP A 1 91 ? -1.586 6.081 15.098 1.00 80.38 91 ASP A N 1
ATOM 733 C CA . ASP A 1 91 ? -0.820 5.840 16.335 1.00 80.38 91 ASP A CA 1
ATOM 734 C C . ASP A 1 91 ? -1.560 6.241 17.624 1.00 80.38 91 ASP A C 1
ATOM 736 O O . ASP A 1 91 ? -1.591 5.481 18.588 1.00 80.38 91 ASP A O 1
ATOM 740 N N . ALA A 1 92 ? -2.223 7.402 17.635 1.00 80.94 92 ALA A N 1
ATOM 741 C CA . ALA A 1 92 ? -2.977 7.882 18.800 1.00 80.94 92 ALA A CA 1
ATOM 742 C C . ALA A 1 92 ? -4.288 7.109 19.059 1.00 80.94 92 ALA A C 1
ATOM 744 O O . ALA A 1 92 ? -4.919 7.284 20.101 1.00 80.94 92 ALA A O 1
ATOM 745 N N . LEU A 1 93 ? -4.725 6.293 18.098 1.00 82.88 93 LEU A N 1
ATOM 746 C CA . LEU A 1 93 ? -5.976 5.533 18.122 1.00 82.88 93 LEU A CA 1
ATOM 747 C C . LEU A 1 93 ? -5.746 4.030 18.336 1.00 82.88 93 LEU A C 1
ATOM 749 O O . LEU A 1 93 ? -6.710 3.296 18.574 1.00 82.88 93 LEU A O 1
ATOM 753 N N . CYS A 1 94 ? -4.498 3.567 18.240 1.00 83.88 94 CYS A N 1
ATOM 754 C CA . CYS A 1 94 ? -4.120 2.174 18.423 1.00 83.88 94 CYS A CA 1
ATOM 755 C C . CYS A 1 94 ? -4.366 1.717 19.867 1.00 83.88 94 CYS A C 1
ATOM 757 O O . CYS A 1 94 ? -3.907 2.330 20.826 1.00 83.88 94 CYS A O 1
ATOM 759 N N . GLN A 1 95 ? -5.062 0.593 20.019 1.00 84.69 95 GLN A N 1
ATOM 760 C CA . GLN A 1 95 ? -5.273 -0.082 21.306 1.00 84.69 95 GLN A CA 1
ATOM 761 C C . GLN A 1 95 ? -4.350 -1.290 21.487 1.00 84.69 95 GLN A C 1
ATOM 763 O O . GLN A 1 95 ? -4.295 -1.882 22.563 1.00 84.69 95 GLN A O 1
ATOM 768 N N . LYS A 1 96 ? -3.652 -1.685 20.420 1.00 81.31 96 LYS A N 1
ATOM 769 C CA . LYS A 1 96 ? -2.713 -2.804 20.400 1.00 81.31 96 LYS A CA 1
ATOM 770 C C . LYS A 1 96 ? -1.343 -2.333 19.951 1.00 81.31 96 LYS A C 1
ATOM 772 O O . LYS A 1 96 ? -1.226 -1.334 19.245 1.00 81.31 96 LYS A O 1
ATOM 777 N N . GLN A 1 97 ? -0.327 -3.099 20.335 1.00 83.06 97 GLN A N 1
ATOM 778 C CA . GLN A 1 97 ? 1.020 -2.911 19.823 1.00 83.06 97 GLN A CA 1
ATOM 779 C C . GLN A 1 97 ? 1.047 -3.164 18.315 1.00 83.06 97 GLN A C 1
ATOM 781 O O . GLN A 1 97 ? 0.443 -4.124 17.826 1.00 83.06 97 GLN A O 1
ATOM 786 N N . ASP A 1 98 ? 1.749 -2.284 17.609 1.00 82.62 98 ASP A N 1
ATOM 787 C CA . ASP A 1 98 ? 1.945 -2.353 16.170 1.00 82.62 98 ASP A CA 1
ATOM 788 C C . ASP A 1 98 ? 2.930 -3.499 15.825 1.00 82.62 98 ASP A C 1
ATOM 790 O O . ASP A 1 98 ? 4.099 -3.432 16.210 1.00 82.62 98 ASP A O 1
ATOM 794 N N . PRO A 1 99 ? 2.486 -4.566 15.126 1.00 79.94 99 PRO A N 1
ATOM 795 C CA . PRO A 1 99 ? 3.335 -5.698 14.749 1.00 79.94 99 PRO A CA 1
ATOM 796 C C . PRO A 1 99 ? 4.273 -5.409 13.564 1.00 79.94 99 PRO A C 1
ATOM 798 O O . PRO A 1 99 ? 5.155 -6.219 13.286 1.00 79.94 99 PRO A O 1
ATOM 801 N N . TYR A 1 100 ? 4.079 -4.299 12.852 1.00 78.12 100 TYR A N 1
ATOM 802 C CA . TYR A 1 100 ? 4.880 -3.857 11.709 1.00 78.12 100 TYR A CA 1
ATOM 803 C C . TYR A 1 100 ? 5.607 -2.537 11.993 1.00 78.12 100 TYR A C 1
ATOM 805 O O . TYR A 1 100 ? 6.007 -1.836 11.059 1.00 78.12 100 TYR A O 1
ATOM 813 N N . GLN A 1 101 ? 5.793 -2.198 13.270 1.00 79.88 101 GLN A N 1
ATOM 814 C CA . GLN A 1 101 ? 6.560 -1.037 13.680 1.00 79.88 101 GLN A CA 1
ATOM 815 C C . GLN A 1 101 ? 7.986 -1.164 13.135 1.00 79.88 101 GLN A C 1
ATOM 817 O O . GLN A 1 101 ? 8.694 -2.127 13.420 1.00 79.88 101 GLN A O 1
ATOM 822 N N . VAL A 1 102 ? 8.383 -0.189 12.320 1.00 76.50 102 VAL A N 1
ATOM 823 C CA . VAL A 1 102 ? 9.741 -0.082 11.787 1.00 76.50 102 VAL A CA 1
ATOM 824 C C . VAL A 1 102 ? 10.487 0.938 12.635 1.00 76.50 102 VAL A C 1
ATOM 826 O O . VAL A 1 102 ? 9.968 2.035 12.847 1.00 76.50 102 VAL A O 1
ATOM 829 N N . ASP A 1 103 ? 11.668 0.566 13.124 1.00 73.94 103 ASP A N 1
ATOM 830 C CA . ASP A 1 103 ? 12.569 1.481 13.826 1.00 73.94 103 ASP A CA 1
ATOM 831 C C . ASP A 1 103 ? 13.138 2.525 12.850 1.00 73.94 103 ASP A C 1
ATOM 833 O O . ASP A 1 103 ? 13.340 2.234 11.660 1.00 73.94 103 ASP A O 1
ATOM 837 N N . ASP A 1 104 ? 13.387 3.736 13.355 1.00 58.72 104 ASP A N 1
ATOM 838 C CA . ASP A 1 104 ? 13.975 4.833 12.574 1.00 58.72 104 ASP A CA 1
ATOM 839 C C . ASP A 1 104 ? 15.386 4.480 12.060 1.00 58.72 104 ASP A C 1
ATOM 841 O O . ASP A 1 104 ? 16.273 4.157 12.883 1.00 58.72 104 ASP A O 1
#